Protein AF-A0A7V8YST9-F1 (afdb_monomer)

Mean predicted aligned error: 6.05 Å

Secondary structure (DSSP, 8-state):
-PPPPPPSS--EEE-SSHHHHHHHHHHHH--EEEEEEE-TTS-EEEEEEE-TTS-EEEEE--TTT---HHHHTS-----------

Sequence (85 aa):
MASQPYAQIQPYLLYEDCAAAIEWLTEAFGFKEQLRHEAEDGSVNHAELRLEGGDIVMLGDPGEDYRCPKRLGARTSQVHVYVDD

Solvent-accessible surface area (backbone atoms only — not comparable to full-atom values): 5409 Å² total; per-residue (Å²): 131,82,78,74,71,72,62,96,74,62,60,75,47,70,29,96,51,36,62,62,49,51,54,48,44,27,72,76,70,56,36,38,82,78,45,78,39,64,49,99,87,67,49,42,55,34,34,35,34,32,37,88,94,49,52,53,40,36,38,19,47,50,68,88,86,53,70,56,41,88,76,65,78,45,87,83,75,87,86,88,82,90,76,85,135

Foldseek 3Di:
DDDDDADPDAAEEADQQVPVVVVCCCVVAVWDWDDFDADPVRGTAWTWTADPVGHIHIYGHPPDPDDQCVRVVHDPDDDDDDGDD

Radius of gyration: 13.72 Å; Cα contacts (8 Å, |Δi|>4): 120; chains: 1; bounding box: 35×32×35 Å

pLDDT: mean 83.73, std 12.17, range [42.06, 97.38]

Structure (mmCIF, N/CA/C/O backbone):
data_AF-A0A7V8YST9-F1
#
_entry.id   AF-A0A7V8YST9-F1
#
loop_
_atom_site.group_PDB
_atom_site.id
_atom_site.type_symbol
_atom_site.label_atom_id
_atom_site.label_alt_id
_atom_site.label_comp_id
_atom_site.label_asym_id
_atom_site.label_entity_id
_atom_site.label_seq_id
_atom_site.pdbx_PDB_ins_code
_atom_site.Cartn_x
_atom_site.Cartn_y
_atom_site.Cartn_z
_atom_site.occupancy
_atom_site.B_iso_or_equiv
_atom_site.auth_seq_id
_atom_site.auth_comp_id
_atom_site.auth_asym_id
_atom_site.auth_atom_id
_atom_site.pdbx_PDB_model_num
ATOM 1 N N . MET A 1 1 ? -4.654 14.438 21.812 1.00 42.06 1 MET A N 1
ATOM 2 C CA . MET A 1 1 ? -5.251 13.374 20.981 1.00 42.06 1 MET A CA 1
ATOM 3 C C . MET A 1 1 ? -4.270 12.222 20.993 1.00 42.06 1 MET A C 1
ATOM 5 O O . MET A 1 1 ? -3.168 12.404 20.497 1.00 42.06 1 MET A O 1
ATOM 9 N N . ALA A 1 2 ? -4.581 11.121 21.678 1.00 49.41 2 ALA A N 1
ATOM 10 C CA . ALA A 1 2 ? -3.692 9.963 21.662 1.00 49.41 2 ALA A CA 1
ATOM 11 C C . ALA A 1 2 ? -3.687 9.398 20.237 1.00 49.41 2 ALA A C 1
ATOM 13 O O . ALA A 1 2 ? -4.759 9.153 19.685 1.00 49.41 2 ALA A O 1
ATOM 14 N N . SER A 1 3 ? -2.508 9.251 19.633 1.00 60.09 3 SER A N 1
ATOM 15 C CA . SER A 1 3 ? -2.360 8.499 18.390 1.00 60.09 3 SER A CA 1
ATOM 16 C C . SER A 1 3 ? -2.960 7.114 18.617 1.00 60.09 3 SER A C 1
ATOM 18 O O . SER A 1 3 ? -2.539 6.426 19.551 1.00 60.09 3 SER A O 1
ATOM 20 N N . GLN A 1 4 ? -3.953 6.718 17.820 1.00 60.00 4 GLN A N 1
ATOM 21 C CA . GLN A 1 4 ? -4.409 5.331 17.842 1.00 60.00 4 GLN A CA 1
ATOM 22 C C . GLN A 1 4 ? -3.194 4.431 17.587 1.00 60.00 4 GLN A C 1
ATOM 24 O O . GLN A 1 4 ? -2.435 4.703 16.649 1.00 60.00 4 GLN A O 1
ATOM 29 N N . PRO A 1 5 ? -2.952 3.420 18.437 1.00 63.28 5 PRO A N 1
ATOM 30 C CA . PRO A 1 5 ? -1.825 2.530 18.238 1.00 63.28 5 PRO A CA 1
ATOM 31 C C . PRO A 1 5 ? -1.985 1.840 16.884 1.00 63.28 5 PRO A C 1
ATOM 33 O O . PRO A 1 5 ? -3.068 1.373 16.539 1.00 63.28 5 PRO A O 1
ATOM 36 N N . TYR A 1 6 ? -0.900 1.803 16.112 1.00 65.81 6 TYR A N 1
ATOM 37 C CA . TYR A 1 6 ? -0.802 0.935 14.947 1.00 65.81 6 TYR A CA 1
ATOM 38 C C . TYR A 1 6 ? -1.184 -0.493 15.366 1.00 65.81 6 TYR A C 1
ATOM 40 O O . TYR A 1 6 ? -0.809 -0.935 16.458 1.00 65.81 6 TYR A O 1
ATOM 48 N N . ALA A 1 7 ? -1.918 -1.212 14.511 1.00 69.88 7 ALA A N 1
ATOM 49 C CA . ALA A 1 7 ? -2.120 -2.647 14.698 1.00 69.88 7 ALA A CA 1
ATOM 50 C C . ALA A 1 7 ? -0.763 -3.339 14.949 1.00 69.88 7 ALA A C 1
ATOM 52 O O . ALA A 1 7 ? 0.272 -2.890 14.463 1.00 69.88 7 ALA A O 1
ATOM 53 N N . GLN A 1 8 ? -0.715 -4.425 15.720 1.00 73.81 8 GLN A N 1
ATOM 54 C CA . GLN A 1 8 ? 0.572 -5.111 15.927 1.00 73.81 8 GLN A CA 1
ATOM 55 C C . GLN A 1 8 ? 1.078 -5.816 14.661 1.00 73.81 8 GLN A C 1
ATOM 57 O O . GLN A 1 8 ? 2.265 -6.113 14.560 1.00 73.81 8 GLN A O 1
ATOM 62 N N . ILE A 1 9 ? 0.179 -6.095 13.715 1.00 78.25 9 ILE A N 1
ATOM 63 C CA . ILE A 1 9 ? 0.474 -6.726 12.432 1.00 78.25 9 ILE A CA 1
ATOM 64 C C . ILE A 1 9 ? -0.313 -5.978 11.357 1.00 78.25 9 ILE A C 1
ATOM 66 O O . ILE A 1 9 ? -1.533 -5.860 11.463 1.00 78.25 9 ILE A O 1
ATOM 70 N N . GLN A 1 10 ? 0.379 -5.513 10.320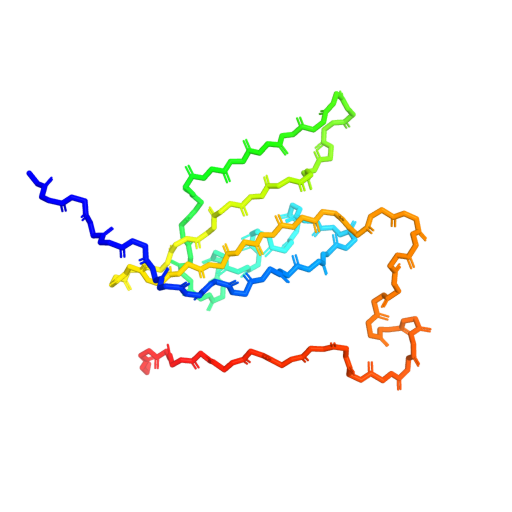 1.00 85.56 10 GLN A N 1
ATOM 71 C CA . GLN A 1 10 ? -0.215 -4.917 9.128 1.00 85.56 10 GLN A CA 1
ATOM 72 C C . GLN A 1 10 ? 0.085 -5.798 7.919 1.00 85.56 10 GLN A C 1
ATOM 74 O O . GLN A 1 10 ? 1.245 -6.173 7.713 1.00 85.56 10 GLN A O 1
ATOM 79 N N . PRO A 1 11 ? -0.915 -6.123 7.088 1.00 89.44 11 PRO A N 1
ATOM 80 C CA . PRO A 1 11 ? -0.639 -6.737 5.805 1.00 89.44 11 PRO A CA 1
ATOM 81 C C . PRO A 1 11 ? 0.081 -5.731 4.898 1.00 89.44 11 PRO A C 1
ATOM 83 O O . PRO A 1 11 ? -0.264 -4.548 4.855 1.00 89.44 11 PRO A O 1
ATOM 86 N N . TYR A 1 12 ? 1.057 -6.234 4.146 1.00 90.25 12 TYR A N 1
ATOM 87 C CA . TYR A 1 12 ? 1.721 -5.494 3.081 1.00 90.25 12 TYR A CA 1
ATOM 88 C C . TYR A 1 12 ? 1.265 -6.061 1.738 1.00 90.25 12 TYR A C 1
ATOM 90 O O . TYR A 1 12 ? 1.481 -7.239 1.442 1.00 90.25 12 TYR A O 1
ATOM 98 N N . LEU A 1 13 ? 0.586 -5.237 0.949 1.00 88.94 13 LEU A N 1
ATOM 99 C CA . LEU A 1 13 ? -0.001 -5.604 -0.330 1.00 88.94 13 LEU A CA 1
ATOM 100 C C . LEU A 1 13 ? 0.871 -5.074 -1.463 1.00 88.94 13 LEU A C 1
ATOM 102 O O . LEU A 1 13 ? 1.193 -3.891 -1.506 1.00 88.94 13 LEU A O 1
ATOM 106 N N . LEU A 1 14 ? 1.245 -5.954 -2.385 1.00 88.06 14 LEU A N 1
ATOM 107 C CA . LEU A 1 14 ? 2.080 -5.586 -3.522 1.00 88.06 14 LEU A CA 1
ATOM 108 C C . LEU A 1 14 ? 1.219 -5.437 -4.773 1.00 88.06 14 LEU A C 1
ATOM 110 O O . LEU A 1 14 ? 0.501 -6.371 -5.143 1.00 88.06 14 LEU A O 1
ATOM 114 N N . TYR A 1 15 ? 1.304 -4.272 -5.413 1.00 88.00 15 TYR A N 1
ATOM 115 C CA . TYR A 1 15 ? 0.566 -3.939 -6.629 1.00 88.00 15 TYR A CA 1
ATOM 116 C C . TYR A 1 15 ? 1.533 -3.440 -7.701 1.00 88.00 15 TYR A C 1
ATOM 118 O O . TYR A 1 15 ? 2.351 -2.576 -7.428 1.00 88.00 15 TYR A O 1
ATOM 126 N N . GLU A 1 16 ? 1.404 -3.960 -8.927 1.00 86.50 16 GLU A N 1
ATOM 127 C CA . GLU A 1 16 ? 2.151 -3.457 -10.099 1.00 86.50 16 GLU A CA 1
ATOM 128 C C . GLU A 1 16 ? 1.769 -1.999 -10.435 1.00 86.50 16 GLU A C 1
ATOM 130 O O . GLU A 1 16 ? 2.532 -1.287 -11.073 1.00 86.50 16 GLU A O 1
ATOM 135 N N . ASP A 1 17 ? 0.576 -1.564 -10.014 1.00 90.69 17 ASP A N 1
ATOM 136 C CA . ASP A 1 17 ? 0.114 -0.178 -10.092 1.00 90.69 17 ASP A CA 1
ATOM 137 C C . ASP A 1 17 ? -0.420 0.251 -8.719 1.00 90.69 17 ASP A C 1
ATOM 139 O O . ASP A 1 17 ? -1.608 0.124 -8.401 1.00 90.69 17 ASP A O 1
ATOM 143 N N . CYS A 1 18 ? 0.495 0.698 -7.859 1.00 93.75 18 CYS A N 1
ATOM 144 C CA . CYS A 1 18 ? 0.165 1.168 -6.516 1.00 93.75 18 CYS A CA 1
ATOM 145 C C . CYS A 1 18 ? -0.742 2.401 -6.526 1.00 93.75 18 CYS A C 1
ATOM 147 O O . CYS A 1 18 ? -1.590 2.521 -5.646 1.00 93.75 18 CYS A O 1
ATOM 149 N N . ALA A 1 19 ? -0.592 3.307 -7.496 1.00 95.38 19 ALA A N 1
ATOM 150 C CA . ALA A 1 19 ? -1.410 4.514 -7.562 1.00 95.38 19 ALA A CA 1
ATOM 151 C C . ALA A 1 19 ? -2.881 4.155 -7.812 1.00 95.38 19 ALA A C 1
ATOM 153 O O . ALA A 1 19 ? -3.744 4.552 -7.026 1.00 95.38 19 ALA A O 1
ATOM 154 N N . ALA A 1 20 ? -3.149 3.311 -8.813 1.00 95.50 20 ALA A N 1
ATOM 155 C CA . ALA A 1 20 ? -4.497 2.822 -9.087 1.00 95.50 20 ALA A CA 1
ATOM 156 C C . ALA A 1 20 ? -5.065 1.998 -7.920 1.00 95.50 20 ALA A C 1
ATOM 158 O O . ALA A 1 20 ? -6.255 2.083 -7.613 1.00 95.50 20 ALA A O 1
ATOM 159 N N . ALA A 1 21 ? -4.228 1.210 -7.235 1.00 94.31 21 ALA A N 1
ATOM 160 C CA . ALA A 1 21 ? -4.657 0.462 -6.056 1.00 94.31 21 ALA A CA 1
ATOM 161 C C . ALA A 1 21 ? -5.075 1.386 -4.901 1.00 94.31 21 ALA A C 1
ATOM 163 O O . ALA A 1 21 ? -6.081 1.119 -4.246 1.00 94.31 21 ALA A O 1
ATOM 164 N N . ILE A 1 22 ? -4.338 2.476 -4.660 1.00 96.19 22 ILE A N 1
ATOM 165 C CA . ILE A 1 22 ? -4.678 3.467 -3.631 1.00 96.19 22 ILE A CA 1
ATOM 166 C C . ILE A 1 22 ? -6.010 4.147 -3.947 1.00 96.19 22 ILE A C 1
ATOM 168 O O . ILE A 1 22 ? -6.863 4.237 -3.060 1.00 96.19 22 ILE A O 1
ATOM 172 N N . GLU A 1 23 ? -6.205 4.594 -5.190 1.00 97.12 23 GLU A N 1
ATOM 173 C CA . GLU A 1 23 ? -7.462 5.205 -5.639 1.00 97.12 23 GLU A CA 1
ATOM 174 C C . GLU A 1 23 ? -8.633 4.2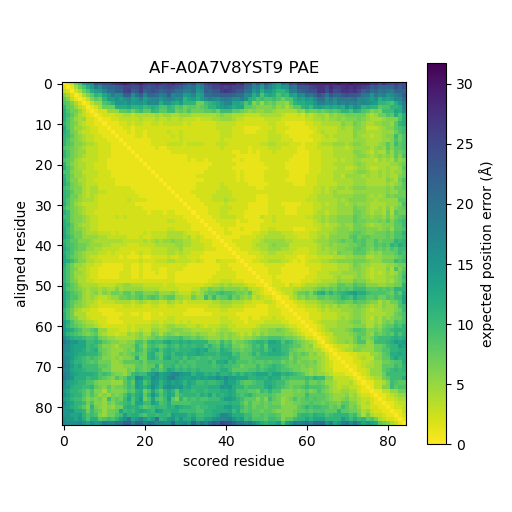45 -5.423 1.00 97.12 23 GLU A C 1
ATOM 176 O O . GLU A 1 23 ? -9.598 4.577 -4.735 1.00 97.12 23 GLU A O 1
ATOM 181 N N . TRP A 1 24 ? -8.501 3.009 -5.906 1.00 95.88 24 TRP A N 1
ATOM 182 C CA . TRP A 1 24 ? -9.557 2.016 -5.778 1.00 95.88 24 TRP A CA 1
ATOM 183 C C . TRP A 1 24 ? -9.865 1.654 -4.320 1.00 95.88 24 TRP A C 1
ATOM 185 O O . TRP A 1 24 ? -11.032 1.584 -3.949 1.00 95.88 24 TRP A O 1
ATOM 195 N N . LEU A 1 25 ? -8.854 1.448 -3.468 1.00 93.56 25 LEU A N 1
ATOM 196 C CA . LEU A 1 25 ? -9.067 1.136 -2.047 1.00 93.56 25 LEU A CA 1
ATOM 197 C C . LEU A 1 25 ? -9.722 2.304 -1.298 1.00 93.56 25 LEU A C 1
ATOM 199 O O . LEU A 1 25 ? -10.541 2.086 -0.403 1.00 93.56 25 LEU A O 1
ATOM 203 N N . THR A 1 26 ? -9.381 3.535 -1.675 1.00 94.38 26 THR A N 1
ATOM 204 C CA . THR A 1 26 ? -9.998 4.751 -1.139 1.00 94.38 26 THR A CA 1
ATOM 205 C C . THR A 1 26 ? -11.471 4.829 -1.535 1.00 94.38 26 THR A C 1
ATOM 207 O O . THR A 1 26 ? -12.326 5.009 -0.672 1.00 94.38 26 THR A O 1
ATOM 210 N N . GLU A 1 27 ? -11.788 4.641 -2.816 1.00 94.81 27 GLU A N 1
ATOM 211 C CA . GLU A 1 27 ? -13.160 4.728 -3.327 1.00 94.81 27 GLU A CA 1
ATOM 212 C C . GLU A 1 27 ? -14.046 3.561 -2.875 1.00 94.81 27 GLU A C 1
ATOM 214 O O . GLU A 1 27 ? -15.200 3.767 -2.507 1.00 94.81 27 GLU A O 1
ATOM 219 N N . ALA A 1 28 ? -13.520 2.335 -2.895 1.00 93.00 28 ALA A N 1
ATOM 220 C CA . ALA A 1 28 ? -14.296 1.127 -2.630 1.00 93.00 28 ALA A CA 1
ATOM 221 C C . ALA A 1 28 ? -14.515 0.867 -1.136 1.00 93.00 28 ALA A C 1
ATOM 223 O O . ALA A 1 28 ? -15.559 0.336 -0.762 1.00 93.00 28 ALA A O 1
ATOM 224 N N . PHE A 1 29 ? -13.536 1.205 -0.291 1.00 89.81 29 PHE A N 1
ATOM 225 C CA . PHE A 1 29 ? -13.562 0.859 1.134 1.00 89.81 29 PHE A CA 1
ATOM 226 C C . PHE A 1 29 ? -13.414 2.060 2.069 1.00 89.81 29 PHE A C 1
ATOM 228 O O . PHE A 1 29 ? -13.473 1.886 3.282 1.00 89.81 29 PHE A O 1
ATOM 235 N N . GLY A 1 30 ? -13.215 3.275 1.551 1.00 91.31 30 GLY A N 1
ATOM 236 C CA . GLY A 1 30 ? -13.091 4.474 2.383 1.00 91.31 30 GLY A CA 1
ATOM 237 C C . GLY A 1 30 ? -11.743 4.612 3.094 1.00 91.31 30 GLY A C 1
ATOM 238 O O . GLY A 1 30 ? -11.643 5.337 4.089 1.00 91.31 30 GLY A O 1
ATOM 239 N N . PHE A 1 31 ? -10.696 3.935 2.609 1.00 94.00 31 PHE A N 1
ATOM 240 C CA . PHE A 1 31 ? -9.337 4.151 3.103 1.00 94.00 31 PHE A CA 1
ATOM 241 C C . PHE A 1 31 ? -8.907 5.611 2.927 1.00 94.00 31 PHE A C 1
ATOM 243 O O . PHE A 1 31 ? -9.277 6.283 1.971 1.00 94.00 31 PHE A O 1
ATOM 250 N N . LYS A 1 32 ? -8.074 6.098 3.846 1.00 95.00 32 LYS A N 1
ATOM 251 C CA . LYS A 1 32 ? -7.423 7.405 3.757 1.00 95.00 32 LYS A CA 1
ATOM 252 C C . LYS A 1 32 ? -5.924 7.217 3.686 1.00 95.00 32 LYS A C 1
ATOM 254 O O . LYS A 1 32 ? -5.333 6.597 4.573 1.00 95.00 32 LYS A O 1
ATOM 259 N N . GLU A 1 33 ? -5.310 7.807 2.673 1.00 95.69 33 GLU A N 1
ATOM 260 C CA . GLU A 1 33 ? -3.859 7.865 2.567 1.00 95.69 33 GLU A CA 1
ATOM 261 C C . GLU A 1 33 ? -3.264 8.629 3.757 1.00 95.69 33 GLU A C 1
ATOM 263 O O . GLU A 1 33 ? -3.700 9.732 4.089 1.00 95.69 33 GLU A O 1
ATOM 268 N N . GLN A 1 34 ? -2.309 8.003 4.445 1.00 94.56 34 GLN A N 1
ATOM 269 C CA . GLN A 1 34 ? -1.572 8.598 5.565 1.00 94.56 34 GLN A CA 1
ATOM 270 C C . GLN A 1 34 ? -0.146 8.961 5.168 1.00 94.56 34 GLN A C 1
ATOM 272 O O . GLN A 1 34 ? 0.395 9.964 5.633 1.00 94.56 34 GLN A O 1
ATOM 277 N N . LEU A 1 35 ? 0.457 8.129 4.324 1.00 94.88 35 LEU A N 1
ATOM 278 C CA . LEU A 1 35 ? 1.824 8.276 3.864 1.00 94.88 35 LEU A CA 1
ATOM 279 C C . LEU A 1 35 ? 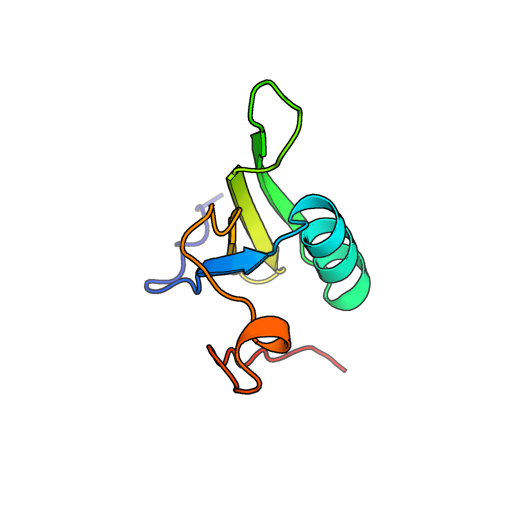1.927 7.759 2.437 1.00 94.88 35 LEU A C 1
ATOM 281 O O . LEU A 1 35 ? 1.338 6.732 2.097 1.00 94.88 35 LEU A O 1
ATOM 285 N N . ARG A 1 36 ? 2.735 8.451 1.641 1.00 96.75 36 ARG A N 1
ATOM 286 C CA . ARG A 1 36 ? 3.116 8.048 0.297 1.00 96.75 36 ARG A CA 1
ATOM 287 C C . ARG A 1 36 ? 4.581 8.3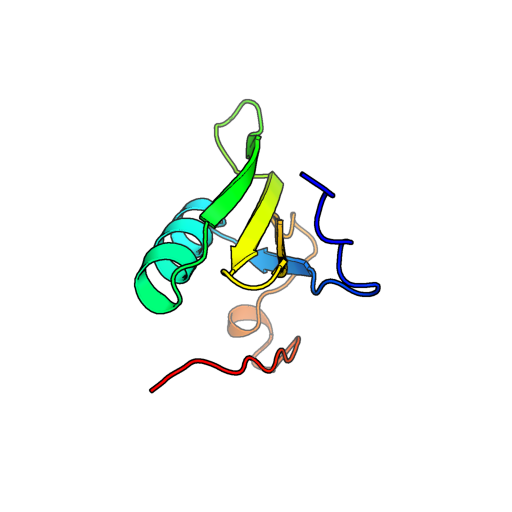86 0.075 1.00 96.75 36 ARG A C 1
ATOM 289 O O . ARG A 1 36 ? 5.024 9.503 0.342 1.00 96.75 36 ARG A O 1
ATOM 296 N N . HIS A 1 37 ? 5.320 7.405 -0.418 1.00 96.69 37 HIS A N 1
ATOM 297 C CA . HIS A 1 37 ? 6.688 7.550 -0.880 1.00 96.69 37 HIS A CA 1
ATOM 298 C C . HIS A 1 37 ? 6.739 7.246 -2.369 1.00 96.69 37 HIS A C 1
ATOM 300 O O . HIS A 1 37 ? 6.553 6.103 -2.795 1.00 96.69 37 HIS A O 1
ATOM 306 N N . GLU A 1 38 ? 7.008 8.293 -3.137 1.00 95.94 38 GLU A N 1
ATOM 307 C CA . GLU A 1 38 ? 7.209 8.216 -4.577 1.00 95.94 38 GLU A CA 1
ATOM 308 C C . GLU A 1 38 ? 8.701 8.088 -4.893 1.00 95.94 38 GLU A C 1
ATOM 310 O O . GLU A 1 38 ? 9.554 8.668 -4.213 1.00 95.94 38 GLU A O 1
ATOM 315 N N . ALA A 1 39 ? 9.013 7.304 -5.919 1.00 90.75 39 ALA A N 1
ATOM 316 C CA . ALA A 1 39 ? 10.315 7.291 -6.564 1.00 90.75 39 ALA A CA 1
ATOM 317 C C . ALA A 1 39 ? 10.491 8.522 -7.469 1.00 90.75 39 ALA A C 1
ATOM 319 O O . ALA A 1 39 ? 9.546 9.255 -7.755 1.00 90.75 39 ALA A O 1
ATOM 320 N N . GLU A 1 40 ? 11.711 8.729 -7.971 1.00 93.31 40 GLU A N 1
ATOM 321 C CA . GLU A 1 40 ? 12.018 9.837 -8.890 1.00 93.31 40 GLU A CA 1
ATOM 322 C C . GLU A 1 40 ? 11.224 9.775 -10.207 1.00 93.31 40 GLU A C 1
ATOM 324 O O . GLU A 1 40 ? 10.994 10.809 -10.833 1.00 93.31 40 GLU A O 1
ATOM 329 N N . ASP A 1 41 ? 10.793 8.582 -10.624 1.00 90.94 41 ASP A N 1
ATOM 330 C CA . ASP A 1 41 ? 9.987 8.364 -11.829 1.00 90.94 41 ASP A CA 1
ATOM 331 C C . ASP A 1 41 ? 8.470 8.521 -11.600 1.00 90.94 41 ASP A C 1
ATOM 333 O O . ASP A 1 41 ? 7.688 8.372 -12.540 1.00 90.94 41 ASP A O 1
ATOM 337 N N . GLY A 1 42 ? 8.053 8.849 -10.371 1.00 90.00 42 GLY A N 1
ATOM 338 C CA . GLY A 1 42 ? 6.653 9.021 -9.978 1.00 90.00 42 GLY A CA 1
ATOM 339 C C . GLY A 1 42 ? 5.930 7.727 -9.595 1.00 90.00 42 GLY A C 1
ATOM 340 O O . GLY A 1 42 ? 4.752 7.777 -9.243 1.00 90.00 42 GLY A O 1
ATOM 341 N N . SER A 1 43 ? 6.598 6.569 -9.636 1.00 90.31 43 SER A N 1
ATOM 342 C CA . SER A 1 43 ? 6.030 5.322 -9.116 1.00 90.31 43 SER A CA 1
ATOM 343 C C . SER A 1 43 ? 5.935 5.348 -7.585 1.00 90.31 43 SER A C 1
ATOM 345 O O . SER A 1 43 ? 6.732 5.989 -6.900 1.00 90.31 43 SER A O 1
ATOM 347 N N . VAL A 1 44 ? 4.941 4.657 -7.020 1.00 95.19 44 VAL A N 1
ATOM 348 C CA . VAL A 1 44 ? 4.750 4.584 -5.562 1.00 95.19 44 VAL A CA 1
ATOM 349 C C . VAL A 1 44 ? 5.421 3.324 -5.020 1.00 95.19 44 VAL A C 1
ATOM 351 O O . VAL A 1 44 ? 4.898 2.218 -5.159 1.00 95.19 44 VAL A O 1
ATOM 354 N N . ASN A 1 45 ? 6.549 3.504 -4.334 1.00 92.62 45 ASN A N 1
ATOM 355 C CA . ASN A 1 45 ? 7.304 2.405 -3.724 1.00 92.62 45 ASN A CA 1
ATOM 356 C C . ASN A 1 45 ? 6.710 1.961 -2.386 1.00 92.62 45 ASN A C 1
ATOM 358 O O . ASN A 1 45 ? 6.805 0.791 -2.012 1.00 92.62 45 ASN A O 1
ATOM 362 N N . HIS A 1 46 ? 6.119 2.902 -1.649 1.00 95.50 46 HIS A N 1
ATOM 363 C CA . HIS A 1 46 ? 5.491 2.629 -0.366 1.00 95.50 46 HIS A CA 1
ATOM 364 C C . HIS A 1 46 ? 4.315 3.568 -0.113 1.00 95.50 46 HIS A C 1
ATOM 366 O O . HIS A 1 46 ? 4.421 4.772 -0.343 1.00 95.50 46 HIS A O 1
ATOM 372 N N . ALA A 1 47 ? 3.220 3.033 0.414 1.00 97.38 47 ALA A N 1
ATOM 373 C CA . ALA A 1 47 ? 2.127 3.833 0.940 1.00 97.38 47 ALA A CA 1
ATOM 374 C C . ALA A 1 47 ? 1.494 3.180 2.169 1.00 97.38 47 ALA A C 1
ATOM 376 O O . ALA A 1 47 ? 1.466 1.956 2.298 1.00 97.38 47 ALA A O 1
ATOM 377 N N . GLU A 1 48 ? 0.937 4.014 3.040 1.00 95.56 48 GLU A N 1
ATOM 378 C CA . GLU A 1 48 ? 0.145 3.588 4.190 1.00 95.56 48 GLU A CA 1
ATOM 379 C C . GLU A 1 48 ? -1.280 4.097 4.031 1.00 95.56 48 GLU A C 1
ATOM 381 O O . GLU A 1 48 ? -1.514 5.307 3.942 1.00 95.56 48 GLU A O 1
ATOM 386 N N . LEU A 1 49 ? -2.240 3.176 4.032 1.00 94.88 49 LEU A N 1
ATOM 387 C CA . LEU A 1 49 ? -3.657 3.503 3.980 1.00 94.88 49 LEU A CA 1
ATOM 388 C C . LEU A 1 49 ? -4.316 3.111 5.294 1.00 94.88 49 LEU A C 1
ATOM 390 O O . LEU A 1 49 ? -4.126 1.999 5.787 1.00 94.88 49 LEU A O 1
ATOM 394 N N . ARG A 1 50 ? -5.123 4.018 5.846 1.00 92.19 50 ARG A N 1
ATOM 395 C CA . ARG A 1 50 ? -5.814 3.830 7.123 1.00 92.19 50 ARG A CA 1
ATOM 396 C C . ARG A 1 50 ? -7.329 3.911 6.960 1.00 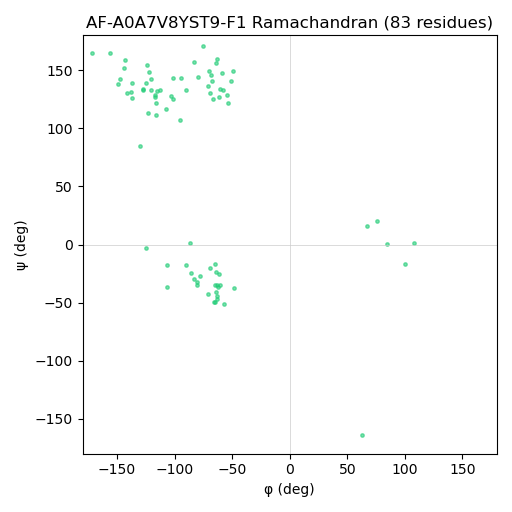92.19 50 ARG A C 1
ATOM 398 O O . ARG A 1 5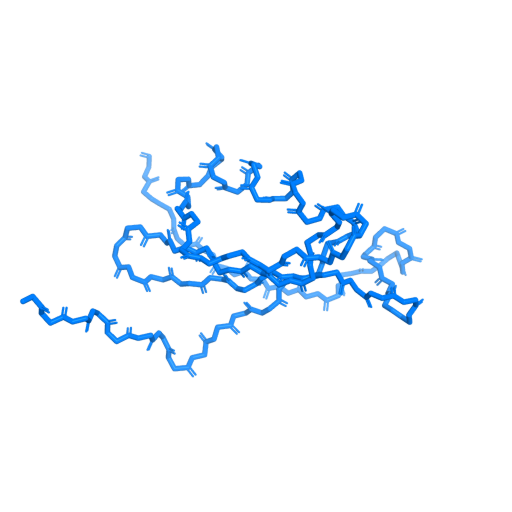0 ? -7.822 4.856 6.348 1.00 92.19 50 ARG A O 1
ATOM 405 N N . LEU A 1 51 ? -8.056 2.966 7.547 1.00 88.19 51 LEU A N 1
ATOM 406 C CA . LEU A 1 51 ? -9.511 3.047 7.710 1.00 88.19 51 LEU A CA 1
ATOM 407 C C . LEU A 1 51 ? -9.884 3.871 8.945 1.00 88.19 51 LEU A C 1
ATOM 409 O O . LEU A 1 51 ? -9.118 3.996 9.909 1.00 88.19 51 LEU A O 1
ATOM 413 N N . GLU A 1 52 ? -11.103 4.402 8.943 1.00 81.81 52 GLU A N 1
ATOM 414 C CA . GLU A 1 52 ? -11.712 4.900 10.172 1.00 81.81 52 GLU A CA 1
ATOM 415 C C . GLU A 1 52 ? -11.784 3.767 11.212 1.00 81.81 52 GLU A C 1
ATOM 417 O O . GLU A 1 52 ? -12.121 2.636 10.885 1.00 81.81 52 GLU A O 1
ATOM 422 N N . GLY A 1 53 ? -11.376 4.039 12.455 1.00 78.38 53 GLY A N 1
ATOM 423 C CA . GLY A 1 53 ? -11.225 3.009 13.497 1.00 78.38 53 GLY A CA 1
ATOM 424 C C . GLY A 1 53 ? -9.785 2.540 13.729 1.00 78.38 53 GLY A C 1
ATOM 425 O O . GLY A 1 53 ? -9.487 2.046 14.815 1.00 78.38 53 GLY A O 1
ATOM 426 N N . GLY A 1 54 ? -8.870 2.816 12.792 1.00 81.00 54 GLY A N 1
ATOM 427 C CA . GLY A 1 54 ? -7.426 2.721 13.024 1.00 81.00 54 GLY A CA 1
ATOM 428 C C . GLY A 1 54 ? -6.716 1.548 12.350 1.00 81.00 54 GLY A C 1
ATOM 429 O O . GLY A 1 54 ? -5.497 1.449 12.505 1.00 81.00 54 GLY A O 1
ATOM 430 N N . ASP A 1 55 ? -7.430 0.722 11.583 1.00 85.88 55 ASP A N 1
ATOM 431 C CA . ASP A 1 55 ? -6.845 -0.359 10.786 1.00 85.88 55 ASP A CA 1
ATOM 432 C C . ASP A 1 55 ? -6.009 0.184 9.629 1.00 85.88 55 ASP A C 1
ATOM 434 O O . ASP A 1 55 ? -6.304 1.241 9.068 1.00 85.88 55 ASP A O 1
ATOM 438 N N . ILE A 1 56 ? -4.935 -0.532 9.292 1.00 90.12 56 ILE A N 1
ATOM 439 C CA . ILE A 1 56 ? -3.917 -0.069 8.346 1.00 90.12 56 ILE A CA 1
ATOM 440 C C . ILE A 1 56 ? -3.535 -1.197 7.409 1.00 90.12 56 ILE A C 1
ATOM 442 O O . ILE 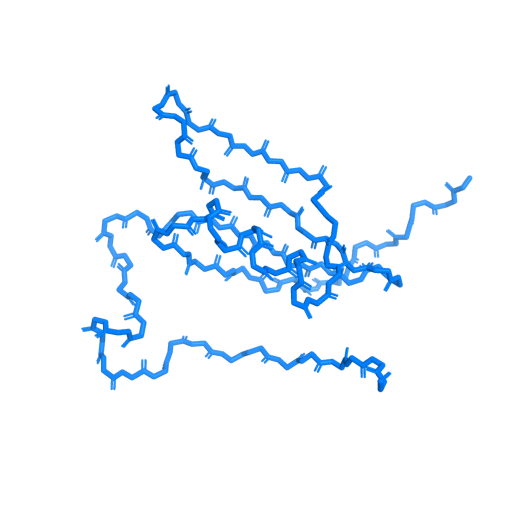A 1 56 ? -3.311 -2.330 7.842 1.00 90.12 56 ILE A O 1
ATOM 446 N N . VAL A 1 57 ? -3.381 -0.845 6.141 1.00 92.06 57 VAL A N 1
ATOM 447 C CA . VAL A 1 57 ? -2.711 -1.671 5.144 1.00 92.06 57 VAL A CA 1
ATOM 448 C C . VAL A 1 57 ? -1.531 -0.895 4.576 1.00 92.06 57 VAL A C 1
ATOM 450 O O . VAL A 1 57 ? -1.602 0.320 4.381 1.00 92.06 57 VAL A O 1
ATOM 453 N N . MET A 1 58 ? -0.445 -1.610 4.317 1.00 94.38 58 MET A N 1
ATOM 454 C CA . MET A 1 58 ? 0.729 -1.059 3.648 1.00 94.38 58 MET A CA 1
ATOM 455 C C . MET A 1 58 ? 0.699 -1.499 2.188 1.00 94.38 58 MET A C 1
ATOM 457 O O . MET A 1 58 ? 0.287 -2.623 1.892 1.00 94.38 58 MET A O 1
ATOM 461 N N . LEU A 1 59 ? 1.119 -0.629 1.279 1.00 93.94 59 LEU A N 1
ATOM 462 C CA . LEU A 1 59 ? 1.219 -0.913 -0.147 1.00 93.94 59 LEU A CA 1
ATOM 463 C C . LEU A 1 59 ? 2.636 -0.658 -0.639 1.00 93.94 59 LEU A C 1
ATOM 465 O O . LEU A 1 59 ? 3.354 0.164 -0.073 1.00 93.94 59 LEU A O 1
ATOM 469 N N . GLY A 1 60 ? 3.028 -1.332 -1.714 1.00 92.19 60 GLY A N 1
ATOM 470 C CA . GLY A 1 60 ? 4.270 -1.029 -2.410 1.00 92.19 60 GLY A CA 1
ATOM 471 C C . GLY A 1 60 ? 4.420 -1.776 -3.720 1.00 92.19 60 GLY A C 1
ATOM 472 O O . GLY A 1 60 ? 3.694 -2.736 -3.997 1.00 92.19 60 GLY A O 1
ATOM 473 N N . ASP A 1 61 ? 5.366 -1.299 -4.517 1.00 87.31 61 ASP A N 1
ATOM 474 C CA . ASP A 1 61 ? 5.685 -1.919 -5.790 1.00 87.31 61 ASP A CA 1
ATOM 475 C C . ASP A 1 61 ? 6.395 -3.271 -5.559 1.00 87.31 61 ASP A C 1
ATOM 477 O O . ASP A 1 61 ? 7.252 -3.387 -4.673 1.00 87.31 61 ASP A O 1
ATOM 481 N N . PRO A 1 62 ? 6.026 -4.321 -6.306 1.00 83.50 62 PRO A N 1
ATOM 482 C CA . PRO A 1 62 ? 6.624 -5.645 -6.189 1.00 83.50 62 PRO A CA 1
ATOM 483 C C . PRO A 1 62 ? 8.109 -5.761 -6.576 1.00 83.50 62 PRO A C 1
ATOM 485 O O . PRO A 1 62 ? 8.739 -6.773 -6.251 1.00 83.50 62 PRO A O 1
ATOM 488 N N . GLY A 1 63 ? 8.668 -4.784 -7.288 1.00 82.94 63 GLY A N 1
ATOM 489 C CA . GLY A 1 63 ? 9.944 -4.918 -7.980 1.00 82.94 63 GLY A CA 1
ATOM 490 C C . GLY A 1 63 ? 9.899 -5.995 -9.071 1.00 82.94 63 GLY A C 1
ATOM 491 O O . GLY A 1 63 ? 8.838 -6.459 -9.491 1.00 82.94 63 GLY A O 1
ATOM 492 N N . GLU A 1 64 ? 11.072 -6.428 -9.536 1.00 80.19 64 GLU A N 1
ATOM 493 C CA . GLU A 1 64 ? 11.173 -7.372 -10.662 1.00 80.19 64 GLU A CA 1
ATOM 494 C C . GL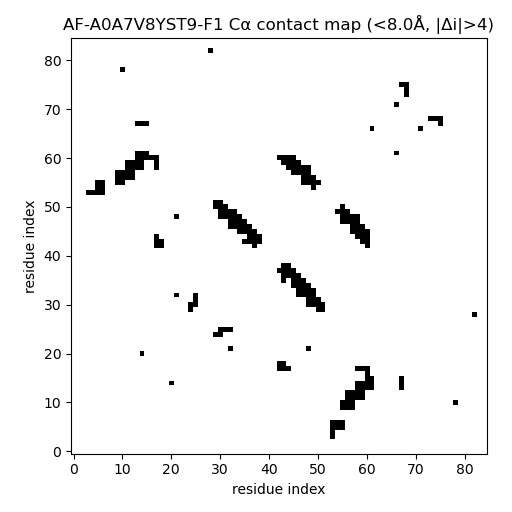U A 1 64 ? 10.887 -8.837 -10.276 1.00 80.19 64 GLU A C 1
ATOM 496 O O . GLU A 1 64 ? 10.441 -9.631 -11.110 1.00 80.19 64 GLU A O 1
ATOM 501 N N . ASP A 1 65 ? 11.125 -9.203 -9.014 1.00 75.50 65 ASP A N 1
ATOM 502 C CA . ASP A 1 65 ? 11.081 -10.597 -8.559 1.00 75.50 65 ASP A CA 1
ATOM 503 C C . ASP A 1 65 ? 9.676 -11.073 -8.166 1.00 75.50 65 ASP A C 1
ATOM 505 O O . ASP A 1 65 ? 9.384 -12.276 -8.205 1.00 75.50 65 ASP A O 1
ATOM 509 N N . TYR A 1 66 ? 8.778 -10.163 -7.782 1.00 75.00 66 TYR A N 1
ATOM 510 C CA . TYR A 1 66 ? 7.435 -10.559 -7.376 1.00 75.00 66 TYR A CA 1
ATOM 511 C C . TYR A 1 66 ? 6.528 -10.829 -8.575 1.00 75.00 66 TYR A C 1
ATOM 513 O O . TYR A 1 66 ? 6.565 -10.200 -9.631 1.00 75.00 66 TYR A O 1
ATOM 521 N N . ARG A 1 67 ? 5.660 -11.822 -8.394 1.00 73.25 67 ARG A N 1
ATOM 522 C CA . ARG A 1 67 ? 4.721 -12.287 -9.408 1.00 73.25 67 ARG A CA 1
ATOM 523 C C . ARG A 1 67 ? 3.318 -12.192 -8.834 1.00 73.25 67 ARG A C 1
ATOM 525 O O . ARG A 1 67 ? 2.967 -12.933 -7.918 1.00 73.25 67 ARG A O 1
ATOM 532 N N . CYS A 1 68 ? 2.504 -11.298 -9.386 1.00 71.62 68 CYS A N 1
ATOM 533 C CA . CYS A 1 68 ? 1.122 -11.137 -8.946 1.00 71.62 68 CYS A CA 1
ATOM 534 C C . CYS A 1 68 ? 0.293 -12.419 -9.203 1.00 71.62 68 CYS A C 1
ATOM 536 O O . CYS A 1 68 ? 0.656 -13.230 -10.067 1.00 71.62 68 CYS A O 1
ATOM 538 N N . PRO A 1 69 ? -0.854 -12.616 -8.516 1.00 76.75 69 PRO A N 1
ATOM 539 C CA . PRO A 1 69 ? -1.730 -13.775 -8.727 1.00 76.75 69 PRO A CA 1
ATOM 540 C C . PRO A 1 69 ? -2.057 -14.056 -10.198 1.00 76.75 69 PRO A C 1
ATOM 542 O O . PRO A 1 69 ? -2.073 -15.208 -10.628 1.00 76.75 69 PRO A O 1
ATOM 545 N N . LYS A 1 70 ? -2.240 -12.999 -11.001 1.00 71.88 70 LYS A N 1
ATOM 546 C CA . LYS A 1 70 ? -2.489 -13.093 -12.447 1.00 71.88 70 LYS A CA 1
ATOM 547 C C . LYS A 1 70 ? -1.337 -13.768 -13.202 1.00 71.88 70 LYS A C 1
ATOM 549 O O . LYS A 1 70 ? -1.581 -14.484 -14.167 1.00 71.88 70 LYS A O 1
ATOM 554 N N . ARG A 1 71 ? -0.088 -13.558 -12.772 1.00 78.19 71 ARG A N 1
ATOM 555 C CA . ARG A 1 71 ? 1.117 -14.164 -13.362 1.00 78.19 71 ARG A CA 1
ATOM 556 C C . ARG A 1 71 ? 1.398 -15.573 -12.843 1.00 78.19 71 ARG A C 1
ATOM 558 O O . ARG A 1 71 ? 2.007 -16.347 -13.575 1.00 78.19 71 ARG A O 1
ATOM 565 N N . LEU A 1 72 ? 1.011 -15.883 -11.604 1.00 81.81 72 LEU A N 1
ATOM 566 C CA . LEU A 1 72 ? 1.236 -17.197 -10.983 1.00 81.81 72 LEU A CA 1
ATOM 567 C C . LEU A 1 72 ? 0.092 -18.190 -11.217 1.00 81.81 72 LEU A C 1
ATOM 569 O O . LEU A 1 72 ? 0.287 -19.388 -11.036 1.00 81.81 72 LEU A O 1
ATOM 573 N N . GLY A 1 73 ? -1.097 -17.717 -11.600 1.00 81.19 73 GLY A N 1
ATOM 574 C CA . GLY A 1 73 ? -2.285 -18.564 -11.745 1.00 81.19 73 GLY A CA 1
ATOM 575 C C . GLY A 1 73 ? -2.796 -19.131 -10.414 1.00 81.19 73 GLY A C 1
ATOM 576 O O . GLY A 1 73 ? -3.582 -20.075 -10.409 1.00 81.19 73 GLY A O 1
ATOM 577 N N . ALA A 1 74 ? -2.349 -18.575 -9.286 1.00 76.81 74 ALA A N 1
ATOM 578 C CA . ALA A 1 74 ? -2.683 -19.019 -7.939 1.00 76.81 74 ALA A CA 1
ATOM 579 C C . ALA A 1 74 ? -2.837 -17.820 -6.993 1.00 76.81 74 ALA A C 1
ATOM 581 O O . ALA A 1 74 ? -2.320 -16.732 -7.250 1.00 76.81 74 ALA A O 1
ATOM 582 N N . ARG A 1 75 ? -3.547 -18.024 -5.878 1.00 72.69 75 ARG A N 1
ATOM 583 C CA . ARG A 1 75 ? -3.641 -17.033 -4.795 1.00 72.69 75 ARG A CA 1
ATOM 584 C C . ARG A 1 75 ? -2.285 -16.914 -4.096 1.00 72.69 75 ARG A C 1
ATOM 586 O O . ARG A 1 75 ? -1.720 -17.935 -3.718 1.00 72.69 75 ARG A O 1
ATOM 593 N N . THR A 1 76 ? -1.792 -15.691 -3.913 1.00 74.06 76 THR A N 1
ATOM 594 C CA . THR A 1 76 ? -0.481 -15.418 -3.289 1.00 74.06 76 THR A CA 1
ATOM 595 C C . THR A 1 76 ? -0.593 -14.860 -1.873 1.00 74.06 76 THR A C 1
ATOM 597 O O . THR A 1 76 ? 0.366 -14.929 -1.111 1.00 74.06 76 THR A O 1
ATOM 600 N N . SER A 1 77 ? -1.767 -14.348 -1.503 1.00 74.44 77 SER A N 1
ATOM 601 C CA . SER A 1 77 ? -2.084 -13.843 -0.169 1.00 74.44 77 SER A CA 1
ATOM 602 C C . SER A 1 77 ? -3.597 -13.893 0.081 1.00 74.44 77 SER A C 1
ATOM 604 O O . SER A 1 77 ? -4.395 -14.079 -0.844 1.00 74.44 77 SER A O 1
ATOM 606 N N . GLN A 1 78 ? -3.995 -13.755 1.346 1.00 70.81 78 GLN A N 1
ATOM 607 C CA . GLN A 1 78 ? -5.384 -13.562 1.750 1.00 70.81 78 GLN A CA 1
ATOM 608 C C . GLN A 1 78 ? -5.432 -12.505 2.853 1.00 70.81 78 GLN A C 1
ATOM 610 O O . GLN A 1 78 ? -4.694 -12.596 3.831 1.00 70.81 78 GLN A O 1
ATOM 615 N N . VAL A 1 79 ? -6.319 -11.528 2.690 1.00 73.81 79 VAL A N 1
ATOM 616 C CA . VAL A 1 79 ? -6.6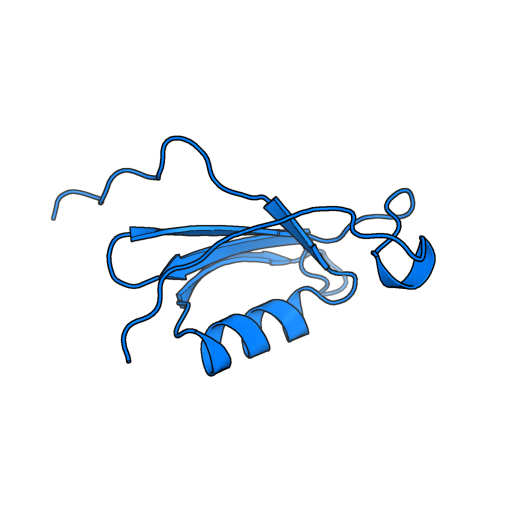79 -10.547 3.716 1.00 73.81 79 VAL A CA 1
ATOM 617 C C . VAL A 1 79 ? -8.192 -10.604 3.883 1.00 73.81 79 VAL A C 1
ATOM 619 O O . VAL A 1 79 ? -8.917 -10.770 2.902 1.00 73.81 79 VAL A O 1
ATOM 622 N N . HIS A 1 80 ? -8.660 -10.525 5.124 1.00 70.62 80 HIS A N 1
ATOM 623 C CA . HIS A 1 80 ? -10.076 -10.484 5.467 1.00 70.62 80 HIS A CA 1
ATOM 624 C C . HIS A 1 80 ? -10.363 -9.151 6.150 1.00 70.62 80 HIS A C 1
ATOM 626 O O . HIS A 1 80 ? -9.648 -8.777 7.078 1.00 70.62 80 HIS A O 1
ATOM 632 N N . VAL A 1 81 ? -11.379 -8.443 5.666 1.00 67.06 81 VAL A N 1
ATOM 633 C CA . VAL A 1 81 ? -11.755 -7.102 6.119 1.00 67.06 81 VAL A CA 1
ATOM 634 C C . VAL A 1 81 ? -13.234 -7.135 6.476 1.00 67.06 81 VAL A C 1
ATOM 636 O O . VAL A 1 81 ? -14.031 -7.687 5.717 1.00 67.06 81 VAL A O 1
ATOM 639 N N . TYR A 1 82 ? -13.587 -6.564 7.623 1.00 71.12 82 TYR A N 1
ATOM 640 C CA . TYR A 1 82 ? -14.975 -6.266 7.963 1.00 71.12 82 TYR A CA 1
ATOM 641 C C . TYR A 1 82 ? -15.298 -4.857 7.461 1.00 71.12 82 TYR A C 1
ATOM 643 O O . TYR A 1 82 ? -14.505 -3.944 7.675 1.00 71.12 82 TYR A O 1
ATOM 651 N N . VAL A 1 83 ? -16.435 -4.692 6.793 1.00 62.69 83 VAL A N 1
ATOM 652 C CA . VAL A 1 83 ? -16.976 -3.387 6.389 1.00 62.69 83 VAL A CA 1
ATOM 653 C C . VAL A 1 83 ? -18.372 -3.239 6.985 1.00 62.69 83 VAL A C 1
ATOM 655 O O . VAL A 1 83 ? -19.047 -4.252 7.187 1.00 62.69 83 VAL A O 1
ATOM 658 N N . ASP A 1 84 ? -18.767 -2.006 7.301 1.00 68.31 84 ASP A N 1
ATOM 659 C CA . ASP A 1 84 ? -20.159 -1.694 7.641 1.00 68.31 84 ASP A CA 1
ATOM 660 C C . ASP A 1 84 ? -21.068 -1.942 6.415 1.00 68.31 84 ASP A C 1
ATOM 662 O O . ASP A 1 84 ? -20.583 -1.942 5.279 1.00 68.31 84 ASP A O 1
ATOM 666 N N . ASP A 1 85 ? -22.364 -2.184 6.654 1.00 60.53 85 ASP A N 1
ATOM 667 C CA . ASP A 1 85 ? -23.374 -2.429 5.602 1.00 60.53 85 ASP A CA 1
ATOM 668 C C . ASP A 1 85 ? -23.605 -1.220 4.671 1.00 60.53 85 ASP A C 1
ATOM 670 O O . ASP A 1 85 ? -23.652 -0.067 5.167 1.00 60.53 85 ASP A O 1
#

Nearest PDB structures (foldseek):
  6cky-assembly1_B  TM=5.800E-01  e=2.451E-01  Streptomyces uncialis
  3l7t-assembly2_C  TM=6.139E-01  e=2.612E-01  Streptococcus mutans
  2p25-assembly1_A-2  TM=5.758E-01  e=3.161E-01  Enterococcus faecalis V583
  2p7q-assembly4_A  TM=5.474E-01  e=4.076E-01  Listeria monocytogenes EGD-e
  3e5d-assembly1_A-2  TM=4.847E-01  e=4.933E-01  Listeria monocytogenes serotype 4b str. F2365